Protein AF-A0A2S6THC5-F1 (afdb_monomer_lite)

Foldseek 3Di:
DDDDPQPPVDQLVLVQLQVVLLVCLVPAAFQAAEEEEDAPDPCPSVVSSVCSQPVPPDPPGRGHHYDYDYVVPVPDQPLRVCVVSVHQKYKHQADDPSVCVSQVHDDDGQWIFMWGQDPNHTDTDDIGGRPDDSDSPDRDD

Radius of gyration: 15.8 Å; chains: 1; bounding box: 42×24×51 Å

pLDDT: mean 84.53, std 12.92, range [46.91, 97.94]

Sequence (141 aa):
AAAPDLRFDLRPQKEHLRMVGKDLAAMLPPGARLGIIDPKGNGLAALMVRYELTKDSTPGKAPSVPASYDFADRDKSLKDFMAGMGASHAWVFQTSKKVRQALGVDLPGRASHLLEKKDGAWKLLESWPYGGWEDPYRLPD

Structure (mmCIF, N/CA/C/O backbone):
data_AF-A0A2S6THC5-F1
#
_entry.id   AF-A0A2S6THC5-F1
#
loop_
_atom_site.group_PDB
_atom_site.id
_atom_site.type_symbol
_atom_site.label_atom_id
_atom_site.label_alt_id
_atom_site.label_comp_id
_atom_site.label_asym_id
_atom_site.label_entity_id
_atom_site.label_seq_id
_atom_site.pdbx_PDB_ins_code
_atom_site.Cartn_x
_atom_site.Cartn_y
_atom_site.Cartn_z
_atom_site.occupancy
_atom_site.B_iso_or_equiv
_atom_site.auth_seq_id
_atom_site.auth_comp_id
_atom_site.auth_asym_id
_atom_site.auth_atom_id
_atom_site.pdbx_PDB_model_num
ATOM 1 N N . ALA A 1 1 ? 20.899 -10.660 -36.756 1.00 47.38 1 ALA A N 1
ATOM 2 C CA . ALA A 1 1 ? 19.705 -10.827 -35.906 1.00 47.38 1 ALA A CA 1
ATOM 3 C C . ALA A 1 1 ? 19.137 -9.440 -35.648 1.00 47.38 1 ALA A C 1
ATOM 5 O O . ALA A 1 1 ? 19.910 -8.573 -35.261 1.00 47.38 1 ALA A O 1
ATOM 6 N N . ALA A 1 2 ? 17.861 -9.197 -35.955 1.00 46.91 2 ALA A N 1
ATOM 7 C CA . ALA A 1 2 ? 17.214 -7.938 -35.597 1.00 46.91 2 ALA A CA 1
ATOM 8 C C . ALA A 1 2 ? 17.096 -7.882 -34.067 1.00 46.91 2 ALA A C 1
ATOM 10 O O . ALA A 1 2 ? 16.668 -8.863 -33.458 1.00 46.91 2 ALA A O 1
ATOM 11 N N . ALA A 1 3 ? 17.539 -6.783 -33.455 1.00 51.22 3 ALA A N 1
ATOM 12 C CA . ALA A 1 3 ? 17.302 -6.530 -32.039 1.00 51.22 3 ALA A CA 1
ATOM 13 C C . ALA A 1 3 ? 15.785 -6.591 -31.774 1.00 51.22 3 ALA A C 1
ATOM 15 O O . ALA A 1 3 ? 15.025 -6.128 -32.629 1.00 51.22 3 ALA A O 1
ATOM 16 N N . PRO A 1 4 ? 15.318 -7.176 -30.655 1.00 56.47 4 PRO A N 1
ATOM 17 C CA . PRO A 1 4 ? 13.912 -7.068 -30.297 1.00 56.47 4 PRO A CA 1
ATOM 18 C C . PRO A 1 4 ? 13.573 -5.579 -30.195 1.00 56.47 4 PRO A C 1
ATOM 20 O O . PRO A 1 4 ? 14.242 -4.832 -29.484 1.00 56.47 4 PRO A O 1
ATOM 23 N N . ASP A 1 5 ? 12.589 -5.162 -30.987 1.00 55.91 5 ASP A N 1
ATOM 24 C CA . ASP A 1 5 ? 12.171 -3.774 -31.147 1.00 55.91 5 ASP A CA 1
ATOM 25 C C . ASP A 1 5 ? 11.875 -3.172 -29.764 1.00 55.91 5 ASP A C 1
ATOM 27 O O . ASP A 1 5 ? 11.052 -3.705 -29.009 1.00 55.91 5 ASP A O 1
ATOM 31 N N . LEU A 1 6 ? 12.600 -2.114 -29.387 1.00 54.88 6 LEU A N 1
ATOM 32 C CA . LEU A 1 6 ? 12.452 -1.466 -28.087 1.00 54.88 6 LEU A CA 1
ATOM 33 C C . LEU A 1 6 ? 11.069 -0.792 -28.063 1.00 54.88 6 LEU A C 1
ATOM 35 O O . LEU A 1 6 ? 10.880 0.328 -28.533 1.00 54.88 6 LEU A O 1
ATOM 39 N N . ARG A 1 7 ? 10.065 -1.505 -27.546 1.00 61.44 7 ARG A N 1
ATOM 40 C CA . ARG A 1 7 ? 8.682 -1.037 -27.371 1.00 61.44 7 ARG A CA 1
ATOM 41 C C . ARG A 1 7 ? 8.623 0.030 -26.274 1.00 61.44 7 ARG A C 1
ATOM 43 O O . ARG A 1 7 ? 8.166 -0.229 -25.162 1.00 61.44 7 ARG A O 1
ATOM 50 N N . PHE A 1 8 ? 9.101 1.241 -26.563 1.00 53.94 8 PHE A N 1
ATOM 51 C CA . PHE A 1 8 ? 9.012 2.379 -25.642 1.00 53.94 8 PHE A CA 1
ATOM 52 C C . PHE A 1 8 ? 7.556 2.715 -25.283 1.00 53.94 8 PHE A C 1
ATOM 54 O O . PHE A 1 8 ? 7.308 3.350 -24.263 1.00 53.94 8 PHE A O 1
ATOM 61 N N . ASP A 1 9 ? 6.582 2.312 -26.100 1.00 58.69 9 ASP A N 1
ATOM 62 C CA . ASP A 1 9 ? 5.149 2.487 -25.861 1.00 58.69 9 ASP A CA 1
ATOM 63 C C . ASP A 1 9 ? 4.631 1.636 -24.693 1.00 58.69 9 ASP A C 1
ATOM 65 O O . ASP A 1 9 ? 3.760 2.091 -23.946 1.00 58.69 9 ASP A O 1
ATOM 69 N N . LEU A 1 10 ? 5.199 0.444 -24.480 1.00 66.19 10 LEU A N 1
ATOM 70 C CA . LEU A 1 10 ? 4.825 -0.405 -23.359 1.00 66.19 10 LEU A CA 1
ATOM 71 C C . LEU A 1 10 ? 5.376 0.184 -22.068 1.00 66.19 10 LEU A C 1
ATOM 73 O O . LEU A 1 10 ? 6.583 0.277 -21.837 1.00 66.19 10 LEU A O 1
ATOM 77 N N . ARG A 1 11 ? 4.463 0.554 -21.173 1.00 80.25 11 ARG A N 1
ATOM 78 C CA . ARG A 1 11 ? 4.790 0.910 -19.794 1.00 80.25 11 ARG A CA 1
ATOM 79 C C . ARG A 1 11 ? 4.111 -0.103 -18.872 1.00 80.25 11 ARG A C 1
ATOM 81 O O . ARG A 1 11 ? 3.090 0.252 -18.278 1.00 80.25 11 ARG A O 1
ATOM 88 N N . PRO A 1 12 ? 4.682 -1.319 -18.702 1.00 86.62 12 PRO A N 1
ATOM 89 C CA . PRO A 1 12 ? 4.115 -2.366 -17.848 1.00 86.62 12 PRO A CA 1
ATOM 90 C C . PRO A 1 12 ? 3.770 -1.852 -16.451 1.00 86.62 12 PRO A C 1
ATOM 92 O O . PRO A 1 12 ? 2.742 -2.204 -15.886 1.00 86.62 12 PRO A O 1
ATOM 95 N N . GLN A 1 13 ? 4.587 -0.936 -15.920 1.00 89.44 13 GLN A N 1
ATOM 96 C CA . GLN A 1 13 ? 4.310 -0.244 -14.667 1.00 89.44 13 GLN A CA 1
ATOM 97 C C . GLN A 1 13 ? 2.959 0.481 -14.692 1.00 89.44 13 GLN A C 1
ATOM 99 O O . GLN A 1 13 ? 2.147 0.285 -13.798 1.00 89.44 13 GLN A O 1
ATOM 104 N N . LYS A 1 14 ? 2.697 1.331 -15.690 1.00 90.19 14 LYS A N 1
ATOM 105 C CA . LYS A 1 14 ? 1.458 2.124 -15.744 1.00 90.19 14 LYS A CA 1
ATOM 106 C C . LYS A 1 14 ? 0.233 1.233 -15.911 1.00 90.19 14 LYS A C 1
ATOM 108 O O . LYS A 1 14 ? -0.790 1.502 -15.288 1.00 90.19 14 LYS A O 1
ATOM 113 N N . GLU A 1 15 ? 0.347 0.186 -16.723 1.00 91.31 15 GLU A N 1
ATOM 114 C CA . GLU A 1 15 ? -0.707 -0.816 -16.904 1.00 91.31 15 GLU A CA 1
ATOM 115 C C . GLU A 1 15 ? -1.010 -1.535 -15.587 1.00 91.31 15 GLU A C 1
ATOM 117 O O . GLU A 1 15 ? -2.168 -1.586 -15.170 1.00 91.31 15 GLU A O 1
ATOM 122 N N . HIS A 1 16 ? 0.033 -1.978 -14.880 1.00 94.19 16 HIS A N 1
ATOM 123 C CA . HIS A 1 16 ? -0.082 -2.611 -13.567 1.00 94.19 16 HIS A CA 1
ATOM 124 C C . HIS A 1 16 ? -0.738 -1.690 -12.542 1.00 94.19 16 HIS A C 1
ATOM 126 O O . HIS A 1 16 ? -1.707 -2.071 -11.898 1.00 94.19 16 HIS A O 1
ATOM 132 N N . LEU A 1 17 ? -0.259 -0.448 -12.424 1.00 94.19 17 LEU A N 1
ATOM 133 C CA . LEU A 1 17 ? -0.807 0.545 -11.495 1.00 94.19 17 LEU A CA 1
ATOM 134 C C . LEU A 1 17 ? -2.285 0.840 -11.770 1.00 94.19 17 LEU A C 1
ATOM 136 O O . LEU A 1 17 ? -3.059 1.028 -10.835 1.00 94.19 17 LEU A O 1
ATOM 140 N N . ARG A 1 18 ? -2.683 0.877 -13.046 1.00 93.62 18 ARG A N 1
ATOM 141 C CA . ARG A 1 18 ? -4.067 1.141 -13.451 1.00 93.62 18 ARG A CA 1
ATOM 142 C C . ARG A 1 18 ? -4.983 -0.047 -13.169 1.00 93.62 18 ARG A C 1
ATOM 144 O O . ARG A 1 18 ? -6.113 0.156 -12.741 1.00 93.62 18 ARG A O 1
ATOM 151 N N . MET A 1 19 ? -4.506 -1.266 -13.412 1.00 95.50 19 MET A N 1
ATOM 152 C CA . MET A 1 19 ? -5.226 -2.496 -13.079 1.00 95.50 19 MET A CA 1
ATOM 153 C C . MET A 1 19 ? -5.405 -2.619 -11.561 1.00 95.50 19 MET A C 1
ATOM 155 O O . MET A 1 19 ? -6.535 -2.636 -11.083 1.00 95.50 19 MET A O 1
ATOM 159 N N . VAL A 1 20 ? -4.313 -2.538 -10.800 1.00 96.44 20 VAL A N 1
ATOM 160 C CA . VAL A 1 20 ? -4.346 -2.632 -9.336 1.00 96.44 20 VAL A CA 1
ATOM 161 C C . VAL A 1 20 ? -5.168 -1.507 -8.712 1.00 96.44 20 VAL A C 1
ATOM 163 O O . VAL A 1 20 ? -5.933 -1.751 -7.789 1.00 96.44 20 VAL A O 1
ATOM 166 N N . GLY A 1 21 ? -5.064 -0.271 -9.208 1.00 94.88 21 GLY A N 1
ATOM 167 C CA . GL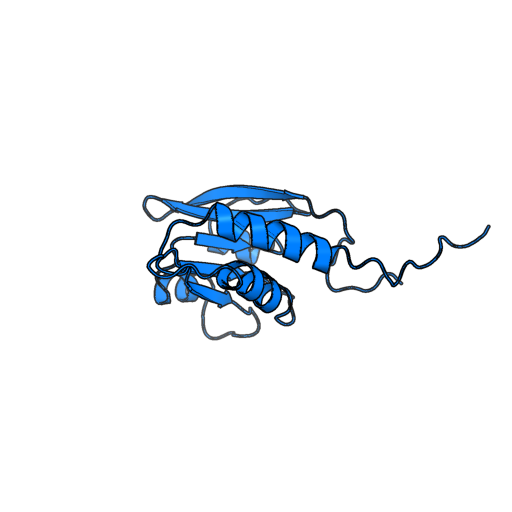Y A 1 21 ? -5.847 0.851 -8.687 1.00 94.88 21 GLY A CA 1
ATOM 168 C C . GLY A 1 21 ? -7.362 0.628 -8.778 1.00 94.88 21 GLY A C 1
ATOM 169 O O . GLY A 1 21 ? -8.082 0.973 -7.840 1.00 94.88 21 GLY A O 1
ATOM 170 N N . LYS A 1 22 ? -7.843 0.006 -9.864 1.00 94.00 22 LYS A N 1
ATOM 171 C CA . LYS A 1 22 ? -9.259 -0.371 -10.014 1.00 94.00 22 LYS A CA 1
ATOM 172 C C . LYS A 1 22 ? -9.664 -1.450 -9.016 1.00 94.00 22 LYS A C 1
ATOM 174 O O . LYS A 1 22 ? -10.703 -1.313 -8.374 1.00 94.00 22 LYS A O 1
ATOM 179 N N . ASP A 1 23 ? -8.835 -2.478 -8.861 1.00 95.81 23 ASP A N 1
ATOM 180 C CA . ASP A 1 23 ? -9.110 -3.568 -7.926 1.00 95.81 23 ASP A CA 1
ATOM 181 C C . ASP A 1 23 ? -9.130 -3.050 -6.483 1.00 95.81 23 ASP A C 1
ATOM 183 O O . ASP A 1 23 ? -10.065 -3.328 -5.736 1.00 95.81 23 ASP A O 1
ATOM 187 N N . LEU A 1 24 ? -8.181 -2.184 -6.109 1.00 95.25 24 LEU A N 1
ATOM 188 C CA . LEU A 1 24 ? -8.173 -1.509 -4.809 1.00 95.25 24 LEU A CA 1
ATOM 189 C C . LEU A 1 24 ? -9.474 -0.729 -4.562 1.00 95.25 24 LEU A C 1
ATOM 191 O O . LEU A 1 24 ? -10.037 -0.824 -3.473 1.00 95.25 24 LEU A O 1
ATOM 195 N N . ALA A 1 25 ? -9.978 0.011 -5.553 1.00 91.56 25 ALA A N 1
ATOM 196 C CA . ALA A 1 25 ? -11.230 0.761 -5.424 1.00 91.56 25 ALA A CA 1
ATOM 197 C C . ALA A 1 25 ? -12.456 -0.148 -5.213 1.00 91.56 25 ALA A C 1
ATOM 199 O O . ALA A 1 25 ? -13.403 0.239 -4.520 1.00 91.56 25 ALA A O 1
ATOM 200 N N . ALA A 1 26 ? -12.436 -1.352 -5.791 1.00 91.38 26 ALA A N 1
ATOM 201 C CA . ALA A 1 26 ? -13.490 -2.348 -5.633 1.00 91.38 26 ALA A CA 1
ATOM 202 C C . ALA A 1 26 ? -13.399 -3.108 -4.297 1.00 91.38 26 ALA A C 1
ATOM 204 O O . ALA A 1 26 ? -14.429 -3.434 -3.708 1.00 91.38 26 ALA A O 1
ATOM 205 N N . MET A 1 27 ? -12.184 -3.378 -3.814 1.00 93.31 27 MET A N 1
ATOM 206 C CA . MET A 1 27 ? -11.933 -4.209 -2.632 1.00 93.31 27 MET A CA 1
ATOM 207 C C . MET A 1 27 ? -11.956 -3.431 -1.314 1.00 93.31 27 MET A C 1
ATOM 209 O O . MET A 1 27 ? -12.308 -3.993 -0.278 1.00 93.31 27 MET A O 1
ATOM 213 N N . LEU A 1 28 ? -11.547 -2.158 -1.316 1.00 92.88 28 LEU A N 1
ATOM 214 C CA . LEU A 1 28 ? -11.429 -1.392 -0.078 1.00 92.88 28 LEU A CA 1
ATOM 215 C C . LEU A 1 28 ? -12.810 -1.028 0.490 1.00 92.88 28 LEU A C 1
ATOM 217 O O . LEU A 1 28 ? -13.649 -0.458 -0.220 1.00 92.88 28 LEU A O 1
ATOM 221 N N . PRO A 1 29 ? -13.052 -1.279 1.790 1.00 90.75 29 PRO A N 1
ATOM 222 C CA . PRO A 1 29 ? -14.291 -0.856 2.416 1.00 90.75 29 PRO A CA 1
ATOM 223 C C . PRO A 1 29 ? -14.371 0.682 2.491 1.00 90.75 29 PRO A C 1
ATOM 225 O O . PRO A 1 29 ? -13.339 1.367 2.525 1.00 90.75 29 PRO A O 1
ATOM 228 N N . PRO A 1 30 ? -15.589 1.258 2.549 1.00 85.75 30 PRO A N 1
ATOM 229 C CA . PRO A 1 30 ? -15.768 2.689 2.776 1.00 85.75 30 PRO A CA 1
ATOM 230 C C . PRO A 1 30 ? -14.990 3.169 4.008 1.00 85.75 30 PRO A C 1
ATOM 232 O O . PRO A 1 30 ? -14.997 2.518 5.051 1.00 85.75 30 PRO A O 1
ATOM 235 N N . GLY A 1 31 ? -14.307 4.308 3.887 1.00 87.12 31 GLY A N 1
ATOM 236 C CA . GLY A 1 31 ? -13.496 4.878 4.968 1.00 87.12 31 GLY A CA 1
ATOM 237 C C . GLY A 1 31 ? -12.171 4.157 5.253 1.00 87.12 31 GLY A C 1
ATOM 238 O O . GLY A 1 31 ? -11.463 4.552 6.183 1.00 87.12 31 GLY A O 1
ATOM 239 N N . ALA A 1 32 ? -11.794 3.140 4.466 1.00 92.00 32 ALA A N 1
ATOM 240 C CA . ALA A 1 32 ? -10.489 2.496 4.594 1.00 92.00 32 ALA A CA 1
ATOM 241 C C . ALA A 1 32 ? -9.351 3.522 4.500 1.00 92.00 32 ALA A C 1
ATOM 243 O O . ALA A 1 32 ? -9.280 4.330 3.574 1.00 92.00 32 ALA A O 1
ATOM 244 N N . ARG A 1 33 ? -8.414 3.458 5.444 1.00 93.50 33 ARG A N 1
ATOM 245 C CA . ARG A 1 33 ? -7.172 4.236 5.408 1.00 93.50 33 ARG A CA 1
ATOM 246 C C . ARG A 1 33 ? -6.076 3.376 4.804 1.00 93.50 33 ARG A C 1
ATOM 248 O O . ARG A 1 33 ? -5.695 2.374 5.420 1.00 93.50 33 ARG A O 1
ATOM 255 N N . LEU A 1 34 ? -5.629 3.753 3.608 1.00 95.62 34 LEU A N 1
ATOM 256 C CA . LEU A 1 34 ? -4.686 2.996 2.789 1.00 95.62 34 LEU A CA 1
ATOM 257 C C . LEU A 1 34 ? -3.296 3.634 2.845 1.00 95.62 34 LEU A C 1
ATOM 259 O O . LEU A 1 34 ? -3.104 4.752 2.368 1.00 95.62 34 LEU A O 1
ATOM 263 N N . GLY A 1 35 ? -2.317 2.903 3.373 1.00 94.88 35 GLY A N 1
ATOM 264 C CA . GLY A 1 35 ? -0.905 3.242 3.219 1.00 94.88 35 GLY A CA 1
ATOM 265 C C . GLY A 1 35 ? -0.369 2.733 1.881 1.00 94.88 35 GLY A C 1
ATOM 266 O O . GLY A 1 35 ? -0.348 1.529 1.652 1.00 94.88 35 GLY A O 1
ATOM 267 N N . ILE A 1 36 ? 0.067 3.631 1.003 1.00 94.12 36 ILE A N 1
ATOM 268 C CA . ILE A 1 36 ? 0.741 3.312 -0.260 1.00 94.12 36 ILE A CA 1
ATOM 269 C C . ILE A 1 36 ? 2.245 3.266 0.009 1.00 94.12 36 ILE A C 1
ATOM 271 O O . ILE A 1 36 ? 2.831 4.275 0.401 1.00 94.12 36 ILE A O 1
ATOM 275 N N . ILE A 1 37 ? 2.859 2.103 -0.192 1.00 92.75 37 ILE A N 1
ATOM 276 C CA . ILE A 1 37 ? 4.256 1.830 0.149 1.00 92.75 37 ILE A CA 1
ATOM 277 C C . ILE A 1 37 ? 5.024 1.538 -1.137 1.00 92.75 37 ILE A C 1
ATOM 279 O O . ILE A 1 37 ? 4.889 0.471 -1.741 1.00 92.75 37 ILE A O 1
ATOM 283 N N . ASP A 1 38 ? 5.848 2.500 -1.536 1.00 89.62 38 ASP A N 1
ATOM 284 C CA . ASP A 1 38 ? 6.597 2.482 -2.790 1.00 89.62 38 ASP A CA 1
ATOM 285 C C . ASP A 1 38 ? 8.012 3.045 -2.562 1.00 89.62 38 ASP A C 1
ATOM 287 O O . ASP A 1 38 ? 8.289 4.207 -2.852 1.00 89.62 38 ASP A O 1
ATOM 291 N N . PRO A 1 39 ? 8.914 2.243 -1.964 1.00 79.31 39 PRO A N 1
ATOM 292 C CA . PRO A 1 39 ? 10.160 2.740 -1.381 1.00 79.31 39 PRO A CA 1
ATOM 293 C C . PRO A 1 39 ? 11.156 3.352 -2.359 1.00 79.31 39 PRO A C 1
ATOM 295 O O . PRO A 1 39 ? 12.007 4.131 -1.943 1.00 79.31 39 PRO A O 1
ATOM 298 N N . LYS A 1 40 ? 11.119 2.920 -3.621 1.00 81.56 40 LYS A N 1
ATOM 299 C CA . LYS A 1 40 ? 12.015 3.409 -4.676 1.00 81.56 40 LYS A CA 1
ATOM 300 C C . LYS A 1 40 ? 11.289 4.333 -5.651 1.00 81.56 40 LYS A C 1
ATOM 302 O O . LYS A 1 40 ? 11.865 4.719 -6.665 1.00 81.56 40 LYS A O 1
ATOM 307 N N . GLY A 1 41 ? 10.018 4.620 -5.385 1.00 79.75 41 GLY A N 1
ATOM 308 C CA . GLY A 1 41 ? 9.177 5.369 -6.292 1.00 79.75 41 GLY A CA 1
ATOM 309 C C . GLY A 1 41 ? 9.431 6.860 -6.267 1.00 79.75 41 GLY A C 1
ATOM 310 O O . GLY A 1 41 ? 9.936 7.431 -5.310 1.00 79.75 41 GLY A O 1
ATOM 311 N N . ASN A 1 42 ? 9.011 7.501 -7.349 1.00 81.12 42 ASN A N 1
ATOM 312 C CA . ASN A 1 42 ? 9.028 8.951 -7.529 1.00 81.12 42 ASN A CA 1
ATOM 313 C C . ASN A 1 42 ? 7.624 9.570 -7.362 1.00 81.12 42 ASN A C 1
ATOM 315 O O . ASN A 1 42 ? 7.348 10.647 -7.883 1.00 81.12 42 ASN A O 1
ATOM 319 N N . GLY A 1 43 ? 6.708 8.856 -6.698 1.00 84.50 43 GLY A N 1
ATOM 320 C CA . GLY A 1 43 ? 5.320 9.278 -6.488 1.00 84.50 43 GLY A CA 1
ATOM 321 C C . GLY A 1 43 ? 4.329 8.860 -7.582 1.00 84.50 43 GLY A C 1
ATOM 322 O O . GLY A 1 43 ? 3.122 9.013 -7.383 1.00 84.50 43 GLY A O 1
ATOM 323 N N . LEU A 1 44 ? 4.777 8.274 -8.702 1.00 88.56 44 LEU A N 1
ATOM 324 C CA . LEU A 1 44 ? 3.877 7.832 -9.778 1.00 88.56 44 LEU A CA 1
ATOM 325 C C . LEU A 1 44 ? 2.846 6.792 -9.305 1.00 88.56 44 LEU A C 1
ATOM 327 O O . LEU A 1 44 ? 1.668 6.906 -9.647 1.00 88.56 44 LEU A O 1
ATOM 331 N N . ALA A 1 45 ? 3.260 5.803 -8.506 1.00 90.31 45 ALA A N 1
ATOM 332 C CA . ALA A 1 45 ? 2.348 4.782 -7.988 1.00 90.31 45 ALA A CA 1
ATOM 333 C C . ALA A 1 45 ? 1.250 5.401 -7.115 1.00 90.31 45 ALA A C 1
ATOM 335 O O . ALA A 1 45 ? 0.067 5.106 -7.284 1.00 90.31 45 ALA A O 1
ATOM 336 N N . ALA A 1 46 ? 1.640 6.326 -6.234 1.00 90.88 46 ALA A N 1
ATOM 337 C CA . ALA A 1 46 ? 0.717 7.074 -5.398 1.00 90.88 46 ALA A CA 1
ATOM 338 C C . ALA A 1 46 ? -0.283 7.894 -6.220 1.00 90.88 46 ALA A C 1
ATOM 340 O O . ALA A 1 46 ? -1.474 7.855 -5.926 1.00 90.88 46 ALA A O 1
ATOM 341 N N . LEU A 1 47 ? 0.183 8.609 -7.248 1.00 91.06 47 LEU A N 1
ATOM 342 C CA . LEU A 1 47 ? -0.670 9.412 -8.125 1.00 91.06 47 LEU A CA 1
ATOM 343 C C . LEU A 1 47 ? -1.713 8.546 -8.847 1.00 91.06 47 LEU A C 1
ATOM 345 O O . LEU A 1 47 ? -2.901 8.861 -8.817 1.00 91.06 47 LEU A O 1
ATOM 349 N N . MET A 1 48 ? -1.273 7.444 -9.459 1.00 92.56 48 MET A N 1
ATOM 350 C CA . MET A 1 48 ? -2.141 6.549 -10.230 1.00 92.56 48 MET A CA 1
ATOM 351 C C . MET A 1 48 ? -3.181 5.856 -9.345 1.00 92.56 48 MET A C 1
ATOM 353 O O . MET A 1 48 ? -4.363 5.855 -9.679 1.00 92.56 48 MET A O 1
ATOM 357 N N . VAL A 1 49 ? -2.770 5.316 -8.193 1.00 91.88 49 VAL A N 1
ATOM 358 C CA . VAL A 1 49 ? -3.705 4.664 -7.266 1.00 91.88 49 VAL A CA 1
ATOM 359 C C . VAL A 1 49 ? -4.690 5.672 -6.684 1.00 91.88 49 VAL A C 1
ATOM 361 O O . VAL A 1 49 ? -5.882 5.391 -6.650 1.00 91.88 49 VAL A O 1
ATOM 364 N N . ARG A 1 50 ? -4.239 6.870 -6.286 1.00 90.38 50 ARG A N 1
ATOM 365 C CA . ARG A 1 50 ? -5.147 7.938 -5.831 1.00 90.38 50 ARG A CA 1
ATOM 366 C C . ARG A 1 50 ? -6.203 8.255 -6.884 1.00 90.38 50 ARG A C 1
ATOM 368 O O . ARG A 1 50 ? -7.376 8.295 -6.540 1.00 90.38 50 ARG A O 1
ATOM 375 N N . TYR A 1 51 ? -5.794 8.430 -8.141 1.00 91.12 51 TYR A N 1
ATOM 376 C CA . TYR A 1 51 ? -6.719 8.701 -9.238 1.00 91.12 51 TYR A CA 1
ATOM 377 C C . TYR A 1 51 ? -7.782 7.604 -9.376 1.00 91.12 51 TYR A C 1
ATOM 379 O O . TYR A 1 51 ? -8.971 7.913 -9.400 1.00 91.12 51 TYR A O 1
ATOM 387 N N . GLU A 1 52 ? -7.379 6.331 -9.411 1.00 92.06 52 GLU A N 1
ATOM 388 C CA . GLU A 1 52 ? -8.322 5.214 -9.555 1.00 92.06 52 GLU A CA 1
ATOM 389 C C . GLU A 1 52 ? -9.265 5.071 -8.348 1.00 92.06 52 GLU A C 1
ATOM 391 O O . GLU A 1 52 ? -10.432 4.734 -8.532 1.00 92.06 52 GLU A O 1
ATOM 396 N N . LEU A 1 53 ? -8.806 5.397 -7.133 1.00 87.75 53 LEU A N 1
ATOM 397 C CA . LEU A 1 53 ? -9.645 5.394 -5.929 1.00 87.75 53 LEU A CA 1
ATOM 398 C C . LEU A 1 53 ? -10.691 6.517 -5.915 1.00 87.75 53 LEU A C 1
ATOM 400 O O . LEU A 1 53 ? -11.737 6.361 -5.288 1.00 87.75 53 LEU A O 1
ATOM 404 N N . THR A 1 54 ? -10.415 7.658 -6.556 1.00 85.62 54 THR A N 1
ATOM 405 C CA . THR A 1 54 ? -11.272 8.854 -6.463 1.00 85.62 54 THR A CA 1
ATOM 406 C C . THR A 1 54 ? -12.058 9.174 -7.729 1.00 85.62 54 THR A C 1
ATOM 408 O O . THR A 1 54 ? -12.990 9.974 -7.666 1.00 85.62 54 THR A O 1
ATOM 411 N N . LYS A 1 55 ? -11.712 8.602 -8.886 1.00 85.00 55 LYS A N 1
ATOM 412 C CA . LYS A 1 55 ? -12.351 8.946 -10.171 1.00 85.00 55 LYS A CA 1
ATOM 413 C C . LYS A 1 55 ? -13.865 8.685 -10.199 1.00 85.00 55 LYS A C 1
ATOM 415 O O . LYS A 1 55 ? -14.582 9.443 -10.838 1.00 85.00 55 LYS A O 1
ATOM 420 N N . ASP A 1 56 ? -14.340 7.688 -9.449 1.00 75.69 56 ASP A N 1
ATOM 421 C CA . ASP A 1 56 ? -15.748 7.262 -9.413 1.00 75.69 56 ASP A CA 1
ATOM 422 C C .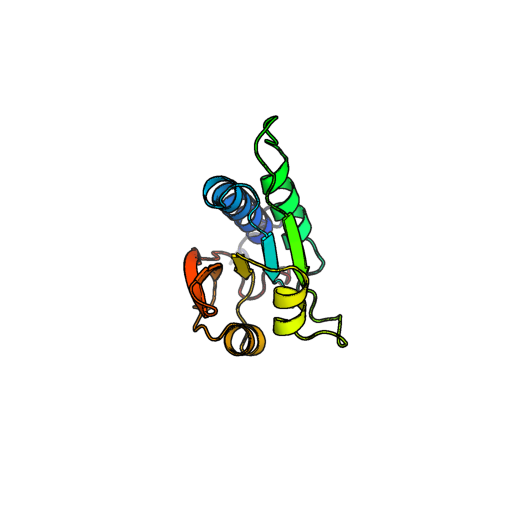 ASP A 1 56 ? -16.423 7.637 -8.078 1.00 75.69 56 ASP A C 1
ATOM 424 O O . ASP A 1 56 ? -17.319 6.940 -7.594 1.00 75.69 56 ASP A O 1
ATOM 428 N N . SER A 1 57 ? -15.965 8.727 -7.443 1.00 66.25 57 SER A N 1
ATOM 429 C CA . SER A 1 57 ? -16.475 9.204 -6.149 1.00 66.25 57 SER A CA 1
ATOM 430 C C . SER A 1 57 ? -17.997 9.371 -6.184 1.00 66.25 57 SER A C 1
ATOM 432 O O . SER A 1 57 ? -18.523 10.353 -6.704 1.00 66.25 57 SER A O 1
ATOM 434 N N . THR A 1 58 ? -18.712 8.393 -5.627 1.00 65.31 58 THR A N 1
ATOM 435 C CA . THR A 1 58 ? -20.175 8.397 -5.561 1.00 65.31 58 THR A CA 1
ATOM 436 C C . THR A 1 58 ? -20.616 9.195 -4.330 1.00 65.31 58 THR A C 1
ATOM 438 O O . THR A 1 58 ? -20.110 8.923 -3.234 1.00 65.31 58 THR A O 1
ATOM 441 N N . PRO A 1 59 ? -21.556 10.151 -4.454 1.00 61.53 59 PRO A N 1
ATOM 442 C CA . PRO A 1 59 ? -22.085 10.883 -3.306 1.00 61.53 59 PRO A CA 1
ATOM 443 C C . PRO A 1 59 ? -22.572 9.927 -2.205 1.00 61.53 59 PRO A C 1
ATOM 445 O O . PRO A 1 59 ? -23.352 9.016 -2.470 1.00 61.53 59 PRO A O 1
ATOM 448 N N . GLY A 1 60 ? -22.096 10.118 -0.970 1.00 60.72 60 GLY A N 1
ATOM 449 C CA . GLY A 1 60 ? -22.511 9.334 0.203 1.00 60.72 60 GLY A CA 1
ATOM 450 C C . GLY A 1 60 ? -21.640 8.121 0.563 1.00 60.72 60 GLY A C 1
ATOM 451 O O . GLY A 1 60 ? -21.800 7.586 1.658 1.00 60.72 60 GLY A O 1
ATOM 452 N N . LYS A 1 61 ? -20.678 7.705 -0.275 1.00 64.19 61 LYS A N 1
ATOM 453 C CA . LYS A 1 61 ? -19.676 6.690 0.107 1.00 64.19 61 LYS A CA 1
ATOM 454 C C . LYS A 1 61 ? -18.455 7.392 0.707 1.00 64.19 61 LYS A C 1
ATOM 456 O O . LYS A 1 61 ? -17.841 8.221 0.043 1.00 64.19 61 LYS A O 1
ATOM 461 N N . ALA A 1 62 ? -18.091 7.071 1.952 1.00 64.12 62 ALA A N 1
ATOM 462 C CA . ALA A 1 62 ? -16.869 7.607 2.556 1.00 64.12 62 ALA A CA 1
ATOM 463 C C . ALA A 1 62 ? -15.652 7.160 1.721 1.00 64.12 62 ALA A C 1
ATOM 465 O O . ALA A 1 62 ? -15.425 5.947 1.609 1.00 64.12 62 ALA A O 1
ATOM 466 N N . PRO A 1 63 ? -14.885 8.089 1.118 1.00 68.88 63 PRO A N 1
ATOM 467 C CA . PRO A 1 63 ? -13.767 7.721 0.265 1.00 68.88 63 PRO A CA 1
ATOM 468 C C . PRO A 1 63 ? -12.682 7.042 1.098 1.00 68.88 63 PRO A C 1
ATOM 470 O O . PRO A 1 63 ? -12.486 7.358 2.276 1.00 68.88 63 PRO A O 1
ATOM 473 N N . SER A 1 64 ? -11.953 6.111 0.485 1.00 77.50 64 SER A N 1
ATOM 474 C CA . SER A 1 64 ? -10.707 5.644 1.082 1.00 77.50 64 SER A CA 1
ATOM 475 C C . SER A 1 64 ? -9.740 6.822 1.211 1.00 77.50 64 SER A C 1
ATOM 477 O O . SER A 1 64 ? -9.695 7.698 0.347 1.00 77.50 64 SER A O 1
ATOM 479 N N . VAL A 1 65 ? -8.956 6.845 2.286 1.00 79.12 65 VAL A N 1
ATOM 480 C CA . VAL A 1 65 ? -7.974 7.902 2.554 1.00 79.12 65 VAL A CA 1
ATOM 481 C C . VAL A 1 65 ? -6.576 7.358 2.253 1.00 79.12 65 VAL A C 1
ATOM 483 O O . VAL A 1 65 ? -6.007 6.655 3.095 1.00 79.12 65 VAL A O 1
ATOM 486 N N . PRO A 1 66 ? -6.018 7.631 1.059 1.00 82.31 66 PRO A N 1
ATOM 487 C CA . PRO A 1 66 ? -4.665 7.222 0.718 1.00 82.31 66 PRO A CA 1
ATOM 488 C C . PRO A 1 66 ? -3.625 8.172 1.324 1.00 82.31 66 PRO A C 1
ATOM 490 O O . PRO A 1 66 ? -3.688 9.395 1.156 1.00 82.31 66 PRO A O 1
ATOM 493 N N . ALA A 1 67 ? -2.604 7.602 1.955 1.00 80.88 67 ALA A N 1
ATOM 494 C CA . ALA A 1 67 ? -1.375 8.292 2.332 1.00 80.88 67 ALA A CA 1
ATOM 495 C C . ALA A 1 67 ? -0.181 7.517 1.779 1.00 80.88 67 ALA A C 1
ATOM 497 O O . ALA A 1 67 ? -0.200 6.292 1.740 1.00 80.88 67 ALA A O 1
ATOM 498 N N . SER A 1 68 ? 0.845 8.226 1.327 1.00 82.56 68 SER A N 1
ATOM 499 C CA . SER A 1 68 ? 2.001 7.615 0.673 1.00 82.56 68 SER A CA 1
ATOM 500 C C . SER A 1 68 ? 3.197 7.683 1.604 1.00 82.56 68 SER A C 1
ATOM 502 O O . SER A 1 68 ? 3.446 8.734 2.188 1.00 82.56 68 SER A O 1
ATOM 504 N N . TYR A 1 69 ? 3.900 6.565 1.753 1.00 78.31 69 TYR A N 1
ATOM 505 C CA . TYR A 1 69 ? 5.139 6.495 2.511 1.00 78.31 69 TYR A CA 1
ATOM 506 C C . TYR A 1 69 ? 6.329 6.508 1.559 1.00 78.31 69 TYR A C 1
ATOM 508 O O . TYR A 1 69 ? 6.444 5.633 0.697 1.00 78.31 69 TYR A O 1
ATOM 516 N N . ASP A 1 70 ? 7.212 7.478 1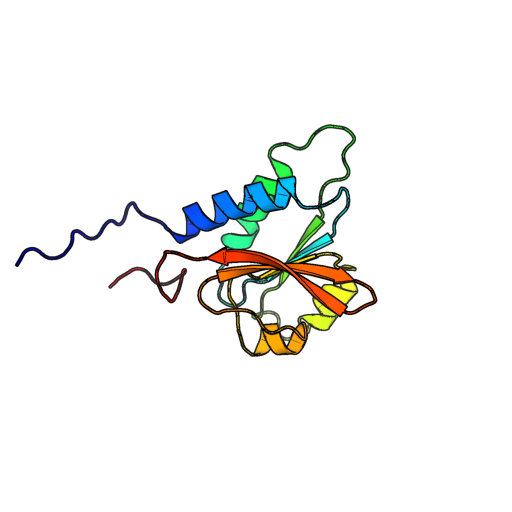.763 1.00 70.50 70 ASP A N 1
ATOM 517 C CA . ASP A 1 70 ? 8.497 7.587 1.086 1.00 70.50 70 ASP A CA 1
ATOM 518 C C . ASP A 1 70 ? 9.615 7.275 2.091 1.00 70.50 70 ASP A C 1
ATOM 520 O O . ASP A 1 70 ? 9.648 7.816 3.194 1.00 70.50 70 ASP A O 1
ATOM 524 N N . PHE A 1 71 ? 10.539 6.393 1.713 1.00 66.50 71 PHE A N 1
ATOM 525 C CA . PHE A 1 71 ? 11.691 6.038 2.543 1.00 66.50 71 PHE A CA 1
ATOM 526 C C . PHE A 1 71 ? 12.794 7.110 2.534 1.00 66.50 71 PHE A C 1
ATOM 528 O O . PHE A 1 71 ? 13.758 6.980 3.296 1.00 66.50 71 PHE A O 1
ATOM 535 N N . ALA A 1 72 ? 12.673 8.145 1.696 1.00 62.88 72 ALA A N 1
ATOM 536 C CA . ALA A 1 72 ? 13.493 9.348 1.767 1.00 62.88 72 ALA A CA 1
ATOM 537 C C . ALA A 1 72 ? 13.229 10.155 3.051 1.00 62.88 72 ALA A C 1
ATOM 539 O O . ALA A 1 72 ? 14.144 10.823 3.537 1.00 62.88 72 ALA A O 1
ATOM 540 N N . ASP A 1 73 ? 12.029 10.043 3.634 1.00 62.12 73 ASP A N 1
ATOM 541 C CA . ASP A 1 73 ? 11.710 10.593 4.952 1.00 62.12 73 ASP A CA 1
ATOM 542 C C . ASP A 1 73 ? 12.353 9.713 6.040 1.00 62.12 73 ASP A C 1
ATOM 544 O O . ASP A 1 73 ? 11.880 8.621 6.376 1.00 62.12 73 ASP A O 1
ATOM 548 N N . ARG A 1 74 ? 13.514 10.158 6.538 1.00 61.44 74 ARG A N 1
ATOM 549 C CA . ARG A 1 74 ? 14.331 9.413 7.511 1.00 61.44 74 ARG A CA 1
ATOM 550 C C . ARG A 1 74 ? 13.835 9.549 8.949 1.00 61.44 74 ARG A C 1
ATOM 552 O O . ARG A 1 74 ? 14.274 8.767 9.792 1.00 61.44 74 ARG A O 1
ATOM 559 N N . ASP A 1 75 ? 12.926 10.483 9.216 1.00 66.44 75 ASP A N 1
ATOM 560 C CA . ASP A 1 75 ? 12.528 10.842 10.578 1.00 66.44 75 ASP A CA 1
ATOM 561 C C . ASP A 1 75 ? 11.403 9.949 11.113 1.00 66.44 75 ASP A C 1
ATOM 563 O O . ASP A 1 75 ? 11.200 9.854 12.324 1.00 66.44 75 ASP A O 1
ATOM 567 N N . LYS A 1 76 ? 10.675 9.253 10.228 1.00 76.75 76 LYS A N 1
ATOM 568 C CA . LYS A 1 76 ? 9.561 8.373 10.605 1.00 76.75 76 LYS A CA 1
ATOM 569 C C . LYS A 1 76 ? 9.741 6.968 10.061 1.00 76.75 76 LYS A C 1
ATOM 571 O O . LYS A 1 76 ? 9.878 6.746 8.856 1.00 76.75 76 LYS A O 1
ATOM 576 N N . SER A 1 77 ? 9.670 5.978 10.950 1.00 87.38 77 SER A N 1
ATOM 577 C CA . SER A 1 77 ? 9.628 4.584 10.519 1.00 87.38 77 SER A CA 1
ATOM 578 C C . SER A 1 77 ? 8.314 4.288 9.788 1.00 87.38 77 SER A C 1
ATOM 580 O O . SER A 1 77 ? 7.282 4.907 10.054 1.00 87.38 77 SER A O 1
ATOM 582 N N . LEU A 1 78 ? 8.318 3.288 8.901 1.00 88.62 78 LEU A N 1
ATOM 583 C CA . LEU A 1 78 ? 7.092 2.817 8.249 1.00 88.62 78 LEU A CA 1
ATOM 584 C C . LEU A 1 78 ? 6.024 2.424 9.286 1.00 88.62 78 LEU A C 1
ATOM 586 O O . LEU A 1 78 ? 4.841 2.681 9.085 1.00 88.62 78 LEU A O 1
ATOM 590 N N . LYS A 1 79 ? 6.426 1.846 10.425 1.00 89.19 79 LYS A N 1
ATOM 591 C CA . LYS A 1 79 ? 5.498 1.474 11.500 1.00 89.19 79 LYS A CA 1
ATOM 592 C C . LYS A 1 79 ? 4.818 2.706 12.106 1.00 89.19 79 LYS A C 1
ATOM 594 O O . LYS A 1 79 ? 3.599 2.687 12.277 1.00 89.19 79 LYS A O 1
ATOM 599 N N . ASP A 1 80 ? 5.578 3.766 12.373 1.00 89.75 80 ASP A N 1
ATOM 600 C CA . ASP A 1 80 ? 5.055 5.008 12.956 1.00 89.75 80 ASP A CA 1
ATOM 601 C C . ASP A 1 80 ? 4.171 5.762 11.968 1.00 89.75 80 ASP A C 1
ATOM 603 O O . ASP A 1 80 ? 3.114 6.259 12.347 1.00 89.75 80 ASP A O 1
ATOM 607 N N . PHE A 1 81 ? 4.549 5.785 10.687 1.00 89.31 81 PHE A N 1
ATOM 608 C CA . PHE A 1 81 ? 3.707 6.319 9.618 1.00 89.31 81 PHE A CA 1
ATOM 609 C C . PHE A 1 81 ? 2.341 5.619 9.583 1.00 89.31 81 PHE A C 1
ATOM 611 O O . PHE A 1 81 ? 1.300 6.276 9.668 1.00 89.31 81 PHE A O 1
ATOM 618 N N . MET A 1 82 ? 2.336 4.281 9.531 1.00 91.44 82 MET A N 1
ATOM 619 C CA . MET A 1 82 ? 1.101 3.494 9.473 1.00 91.44 82 MET A CA 1
ATOM 620 C C . MET A 1 82 ? 0.257 3.662 10.743 1.00 91.44 82 MET A C 1
ATOM 622 O O . MET A 1 82 ? -0.971 3.718 10.665 1.00 91.44 82 MET A O 1
ATOM 626 N N . ALA A 1 83 ? 0.891 3.757 11.915 1.00 91.25 83 ALA A N 1
ATOM 627 C CA . ALA A 1 83 ? 0.204 4.005 13.179 1.00 91.25 83 ALA A CA 1
ATOM 628 C C . ALA A 1 83 ? -0.398 5.418 13.244 1.00 91.25 83 ALA A C 1
ATOM 630 O O . ALA A 1 83 ? -1.571 5.556 13.581 1.00 91.25 83 ALA A O 1
ATOM 631 N N . GLY A 1 84 ? 0.364 6.447 12.864 1.00 90.50 84 GLY A N 1
ATOM 632 C CA . GLY A 1 84 ? -0.053 7.848 12.920 1.00 90.50 84 GLY A CA 1
ATOM 633 C C . GLY A 1 84 ? -1.250 8.161 12.025 1.00 90.50 84 GLY A C 1
ATOM 634 O O . GLY A 1 84 ? -2.135 8.912 12.423 1.00 90.50 84 GLY A O 1
ATOM 635 N N . MET A 1 85 ? -1.340 7.530 10.850 1.00 90.69 85 MET A N 1
ATOM 636 C CA . MET A 1 85 ? -2.529 7.657 9.998 1.00 90.69 85 MET A CA 1
ATOM 637 C C . MET A 1 85 ? -3.688 6.740 10.429 1.00 90.69 85 MET A C 1
ATOM 639 O O . MET A 1 85 ? -4.797 6.856 9.909 1.00 90.69 85 MET A O 1
ATOM 643 N N . GLY A 1 86 ? -3.462 5.808 11.360 1.00 92.88 86 GLY A N 1
ATOM 644 C CA . GLY A 1 86 ? -4.425 4.763 11.705 1.00 92.88 86 GLY A CA 1
ATOM 645 C C . GLY A 1 86 ? -4.728 3.848 10.517 1.00 92.88 86 GLY A C 1
ATOM 646 O O . GLY A 1 86 ? -5.892 3.610 10.204 1.00 92.88 86 GLY A O 1
ATOM 647 N N . ALA A 1 87 ? -3.691 3.395 9.809 1.00 94.62 87 ALA A N 1
ATOM 648 C CA . ALA A 1 87 ? -3.837 2.595 8.601 1.00 94.62 87 ALA A CA 1
ATOM 649 C C . ALA A 1 87 ? -4.586 1.285 8.881 1.00 94.62 87 ALA A C 1
ATOM 651 O O . ALA A 1 87 ? -4.198 0.495 9.747 1.00 94.62 87 ALA A O 1
ATOM 652 N N . SER A 1 88 ? -5.635 1.058 8.096 1.00 96.25 88 SER A N 1
ATOM 653 C CA . SER A 1 88 ? -6.403 -0.194 8.069 1.00 96.25 88 SER A CA 1
ATOM 654 C C . SER A 1 88 ? -5.891 -1.153 6.995 1.00 96.25 88 SER A C 1
ATOM 656 O O . SER A 1 88 ? -5.992 -2.365 7.144 1.00 96.25 88 SER A O 1
ATOM 658 N N . HIS A 1 89 ? -5.327 -0.594 5.922 1.00 97.44 89 HIS A N 1
ATOM 659 C CA . HIS A 1 89 ? -4.864 -1.320 4.751 1.00 97.44 89 HIS A CA 1
ATOM 660 C C . HIS A 1 89 ? -3.501 -0.786 4.321 1.00 97.44 89 HIS A C 1
ATOM 662 O O . HIS A 1 89 ? -3.191 0.394 4.519 1.00 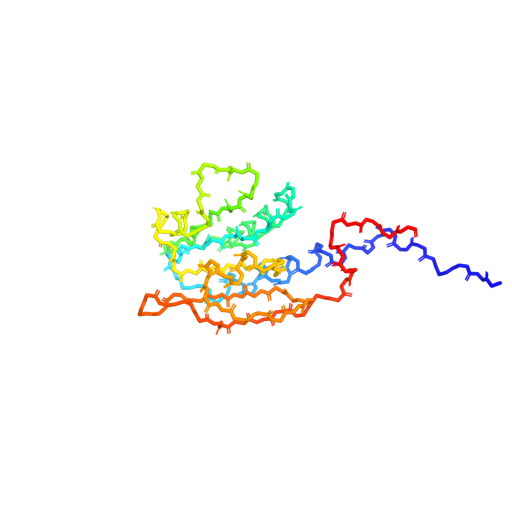97.44 89 HIS A O 1
ATOM 668 N N . ALA A 1 90 ? -2.697 -1.650 3.715 1.00 96.69 90 ALA A N 1
ATOM 669 C CA . ALA A 1 90 ? -1.404 -1.296 3.152 1.00 96.69 90 ALA A CA 1
ATOM 670 C C . ALA A 1 90 ? -1.297 -1.881 1.750 1.00 96.69 90 ALA A C 1
ATOM 672 O O . ALA A 1 90 ? -1.441 -3.087 1.580 1.00 96.69 90 ALA A O 1
ATOM 673 N N . TRP A 1 91 ? -1.019 -1.047 0.758 1.00 97.25 91 TRP A N 1
ATOM 674 C CA . TRP A 1 91 ? -0.656 -1.521 -0.563 1.00 97.25 91 TRP A CA 1
ATOM 675 C C . TRP A 1 91 ? 0.844 -1.345 -0.775 1.00 97.25 91 TRP A C 1
ATOM 677 O O . TRP A 1 91 ? 1.368 -0.233 -0.716 1.00 97.25 91 TRP A O 1
ATOM 687 N N . VAL A 1 92 ? 1.536 -2.459 -0.993 1.00 95.38 92 VAL A N 1
ATOM 688 C CA . VAL A 1 92 ? 2.979 -2.525 -1.214 1.00 95.38 92 VAL A CA 1
ATOM 689 C C . VAL A 1 92 ? 3.229 -2.729 -2.698 1.00 95.38 92 VAL A C 1
ATOM 691 O O . VAL A 1 92 ? 2.928 -3.798 -3.223 1.00 95.38 92 VAL A O 1
ATOM 694 N N . PHE A 1 93 ? 3.790 -1.727 -3.377 1.00 92.75 93 PHE A N 1
ATOM 695 C CA . PHE A 1 93 ? 4.102 -1.850 -4.802 1.00 92.75 93 PHE A CA 1
ATOM 696 C C . PHE A 1 93 ? 5.377 -2.666 -5.047 1.00 92.75 93 PHE A C 1
ATOM 698 O O . PHE A 1 93 ? 5.414 -3.496 -5.950 1.00 92.75 93 PHE A O 1
ATOM 705 N N . GLN A 1 94 ? 6.405 -2.462 -4.217 1.00 86.06 94 GLN A N 1
ATOM 706 C CA . GLN A 1 94 ? 7.663 -3.203 -4.288 1.00 86.06 94 GLN A CA 1
ATOM 707 C C . GLN A 1 94 ? 8.027 -3.798 -2.932 1.00 86.06 94 GLN A C 1
ATOM 709 O O . GLN A 1 94 ? 8.244 -3.085 -1.945 1.00 86.06 94 GLN A O 1
ATOM 714 N N . THR A 1 95 ? 8.166 -5.119 -2.899 1.00 86.12 95 THR A N 1
ATOM 715 C CA . THR A 1 95 ? 8.630 -5.831 -1.712 1.00 86.12 95 THR A CA 1
ATOM 716 C C . THR A 1 95 ? 10.110 -5.541 -1.445 1.00 86.12 95 THR A C 1
ATOM 718 O O . THR A 1 95 ? 10.962 -5.627 -2.327 1.00 86.12 95 THR A O 1
ATOM 721 N N . SER A 1 96 ? 10.449 -5.242 -0.189 1.00 86.00 96 SER A N 1
ATOM 722 C CA . SER A 1 96 ? 11.835 -5.156 0.284 1.00 86.00 96 SER A CA 1
ATOM 723 C C . SER A 1 96 ? 11.986 -5.832 1.645 1.00 86.00 96 SER A C 1
ATOM 725 O O . SER A 1 96 ? 11.003 -6.055 2.355 1.00 86.00 96 SER A O 1
ATOM 727 N N . LYS A 1 97 ? 13.225 -6.145 2.050 1.00 87.88 97 LYS A N 1
ATOM 728 C CA . LYS A 1 97 ? 13.500 -6.689 3.392 1.00 87.88 97 LYS A CA 1
ATOM 729 C C . LYS A 1 97 ? 12.978 -5.757 4.494 1.00 87.88 97 LYS A C 1
ATOM 731 O O . LYS A 1 97 ? 12.352 -6.230 5.434 1.00 87.88 97 LYS A O 1
ATOM 736 N N . LYS A 1 98 ? 13.169 -4.442 4.336 1.00 86.44 98 LYS A N 1
ATOM 737 C CA . LYS A 1 98 ? 12.721 -3.428 5.303 1.00 86.44 98 LYS A CA 1
ATOM 738 C C . LYS A 1 98 ? 11.193 -3.378 5.414 1.00 86.44 98 LYS A C 1
ATOM 740 O O . LYS A 1 98 ? 10.677 -3.296 6.523 1.00 86.44 98 LYS A O 1
ATOM 745 N N . VAL A 1 99 ? 10.473 -3.487 4.293 1.00 89.81 99 VAL A N 1
ATOM 746 C CA . VAL A 1 99 ? 8.998 -3.537 4.290 1.00 89.81 99 VAL A CA 1
ATOM 747 C C . VAL A 1 99 ? 8.490 -4.810 4.970 1.00 89.81 99 VAL A C 1
ATOM 749 O O . VAL A 1 99 ? 7.662 -4.717 5.871 1.00 89.81 99 VAL A O 1
ATOM 752 N N . ARG A 1 100 ? 9.033 -5.982 4.611 1.00 91.88 100 ARG A N 1
ATOM 753 C CA . ARG A 1 100 ? 8.654 -7.267 5.229 1.00 91.88 100 ARG A CA 1
ATOM 754 C C . ARG A 1 100 ? 8.867 -7.268 6.741 1.00 91.88 100 ARG A C 1
ATOM 756 O O . ARG A 1 100 ? 7.977 -7.651 7.490 1.00 91.88 100 ARG A O 1
ATOM 763 N N . GLN A 1 101 ? 10.011 -6.756 7.195 1.00 90.69 101 GLN A N 1
ATOM 764 C CA . GLN A 1 101 ? 10.320 -6.626 8.621 1.00 90.69 101 GLN A CA 1
ATOM 765 C C . GLN A 1 101 ? 9.382 -5.652 9.344 1.00 90.69 101 GLN A C 1
ATOM 767 O O . GLN A 1 101 ? 8.909 -5.963 10.432 1.00 90.69 101 GLN A O 1
ATOM 772 N N . ALA A 1 102 ? 9.093 -4.490 8.753 1.00 89.25 102 ALA A N 1
ATOM 773 C CA . ALA A 1 102 ? 8.236 -3.483 9.377 1.00 89.25 102 ALA A CA 1
ATOM 774 C C . ALA A 1 102 ? 6.768 -3.925 9.488 1.00 89.25 102 ALA A C 1
ATOM 776 O O . ALA A 1 102 ? 6.087 -3.550 10.442 1.00 89.25 102 ALA A O 1
ATOM 777 N N . LEU A 1 103 ? 6.284 -4.702 8.516 1.00 91.69 103 LEU A N 1
ATOM 778 C CA . LEU A 1 103 ? 4.903 -5.183 8.468 1.00 91.69 103 LEU A CA 1
ATOM 779 C C . LEU A 1 103 ? 4.735 -6.583 9.081 1.00 91.69 103 LEU A C 1
ATOM 781 O O . LEU A 1 103 ? 3.608 -6.992 9.334 1.00 91.69 103 LEU A O 1
ATOM 785 N N . GLY A 1 104 ? 5.828 -7.301 9.360 1.00 93.75 104 GLY A N 1
ATOM 786 C CA . GLY A 1 104 ? 5.785 -8.643 9.946 1.00 93.75 104 GLY A CA 1
ATOM 787 C C . GLY A 1 104 ? 5.180 -9.695 9.011 1.00 93.75 104 GLY A C 1
ATOM 788 O O . GLY A 1 104 ? 4.537 -10.626 9.483 1.00 93.75 104 GLY A O 1
ATOM 789 N N . VAL A 1 105 ? 5.356 -9.533 7.698 1.00 92.81 105 VAL A N 1
ATOM 790 C CA . VAL A 1 105 ? 4.807 -10.423 6.663 1.00 92.81 105 VAL A CA 1
ATOM 791 C C . VAL A 1 105 ? 5.913 -10.906 5.737 1.00 92.81 105 VAL A C 1
ATOM 793 O O . VAL A 1 105 ? 6.841 -10.153 5.430 1.00 92.81 105 VAL A O 1
ATOM 796 N N . ASP A 1 106 ? 5.796 -12.141 5.254 1.00 92.94 106 ASP A N 1
ATOM 797 C CA . ASP A 1 106 ? 6.564 -12.575 4.093 1.00 92.94 106 ASP A CA 1
ATOM 798 C C . ASP A 1 106 ? 5.740 -12.334 2.831 1.00 92.94 106 ASP A C 1
ATOM 800 O O . ASP A 1 106 ? 4.574 -12.718 2.749 1.00 92.94 106 ASP A O 1
ATOM 804 N N . LEU A 1 107 ? 6.339 -11.631 1.876 1.00 91.25 107 LEU A N 1
ATOM 805 C CA . LEU A 1 107 ? 5.690 -11.210 0.643 1.00 91.25 107 LEU A CA 1
ATOM 806 C C . LEU A 1 107 ? 6.525 -11.715 -0.530 1.00 91.25 107 LEU A C 1
ATOM 808 O O . LEU A 1 107 ? 7.743 -11.485 -0.534 1.00 91.25 107 LEU A O 1
ATOM 812 N N . PRO A 1 108 ? 5.901 -12.378 -1.516 1.00 87.44 108 PRO A N 1
ATOM 813 C CA . PRO A 1 108 ? 6.575 -12.757 -2.745 1.00 87.44 108 PRO A CA 1
ATOM 814 C C . PRO A 1 108 ? 7.299 -11.582 -3.420 1.00 87.44 108 PRO A C 1
ATOM 816 O O . PRO A 1 108 ? 6.920 -10.413 -3.317 1.00 87.44 108 PRO A O 1
ATOM 819 N N . GLY A 1 109 ? 8.387 -11.901 -4.120 1.00 87.38 109 G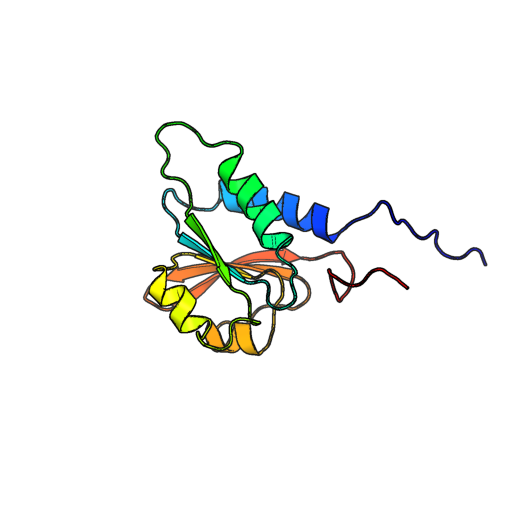LY A N 1
ATOM 820 C CA . GLY A 1 109 ? 8.993 -10.970 -5.070 1.00 87.38 109 GLY A CA 1
ATOM 821 C C . GLY A 1 109 ? 8.148 -10.858 -6.340 1.00 87.38 109 GLY A C 1
ATOM 822 O O . GLY A 1 109 ? 7.268 -11.682 -6.579 1.00 87.38 109 GLY A O 1
ATOM 823 N N . ARG A 1 110 ? 8.449 -9.859 -7.179 1.00 88.75 110 ARG A N 1
ATOM 824 C CA . ARG A 1 110 ? 7.796 -9.655 -8.485 1.00 88.75 110 ARG A CA 1
ATOM 825 C C . ARG A 1 110 ? 6.263 -9.555 -8.435 1.00 88.75 110 ARG A C 1
ATOM 827 O O . ARG A 1 110 ? 5.581 -9.938 -9.382 1.00 88.75 110 ARG A O 1
ATOM 834 N N . ALA A 1 111 ? 5.718 -9.018 -7.353 1.00 93.38 111 ALA A N 1
ATOM 835 C CA . ALA A 1 111 ? 4.298 -8.742 -7.213 1.00 93.38 111 ALA A CA 1
ATOM 836 C C . ALA A 1 111 ? 4.085 -7.486 -6.363 1.00 93.38 111 ALA A C 1
ATOM 838 O O . ALA A 1 111 ? 4.967 -7.086 -5.596 1.00 93.38 111 ALA A O 1
ATOM 839 N N . SER A 1 112 ? 2.914 -6.872 -6.513 1.00 95.94 112 SER A N 1
ATOM 840 C CA . SER A 1 112 ? 2.391 -5.920 -5.537 1.00 95.94 112 SER A CA 1
ATOM 841 C C . SER A 1 112 ? 1.358 -6.607 -4.651 1.00 95.94 112 SER A C 1
ATOM 843 O O . SER A 1 112 ? 0.714 -7.568 -5.068 1.00 95.94 112 SER A O 1
ATOM 845 N N . HIS A 1 113 ? 1.199 -6.122 -3.423 1.00 97.75 113 HIS A N 1
ATOM 846 C CA . HIS A 1 113 ? 0.410 -6.807 -2.400 1.00 97.75 113 HIS A CA 1
ATOM 847 C C . HIS A 1 113 ? -0.515 -5.843 -1.676 1.00 97.75 113 HIS A C 1
ATOM 849 O O . HIS A 1 113 ? -0.089 -4.758 -1.282 1.00 97.75 113 HIS A O 1
ATOM 855 N N . LEU A 1 114 ? -1.759 -6.255 -1.459 1.00 97.94 114 LEU A N 1
ATOM 856 C CA . LEU A 1 114 ? -2.679 -5.592 -0.545 1.00 97.94 114 LEU A CA 1
ATOM 857 C C . LEU A 1 114 ? -2.704 -6.362 0.769 1.00 97.94 114 LEU A C 1
ATOM 859 O O . LEU A 1 114 ? -2.911 -7.574 0.790 1.00 97.94 114 LEU A O 1
ATOM 863 N N . LEU A 1 115 ? -2.517 -5.638 1.864 1.00 97.94 115 LEU A N 1
ATOM 864 C CA . LEU A 1 115 ? -2.611 -6.146 3.220 1.00 97.94 115 LEU A CA 1
ATOM 865 C C . LEU A 1 115 ? -3.761 -5.470 3.953 1.00 97.94 115 LEU A C 1
ATOM 867 O O . LEU A 1 115 ? -4.015 -4.277 3.774 1.00 97.94 115 LEU A O 1
ATOM 871 N N . GLU A 1 116 ? -4.372 -6.221 4.854 1.00 97.56 116 GLU A N 1
ATOM 872 C CA . GLU A 1 116 ? -5.368 -5.743 5.803 1.00 97.56 116 GLU A CA 1
ATOM 873 C C . GLU A 1 116 ? -4.823 -5.895 7.226 1.00 97.56 116 GLU A C 1
ATOM 875 O O . GLU A 1 116 ? -4.142 -6.874 7.550 1.00 97.56 116 GLU A O 1
ATOM 880 N N . LYS A 1 117 ? -5.112 -4.924 8.093 1.00 96.75 117 LYS A N 1
ATOM 881 C CA . LYS A 1 117 ? -4.767 -4.999 9.510 1.00 96.75 117 LYS A CA 1
ATOM 882 C C . LYS A 1 117 ? -5.893 -5.688 10.284 1.00 96.75 117 LYS A C 1
ATOM 884 O O . LYS A 1 117 ? -6.960 -5.106 10.451 1.00 96.75 117 LYS A O 1
ATOM 889 N N . LYS A 1 118 ? -5.641 -6.892 10.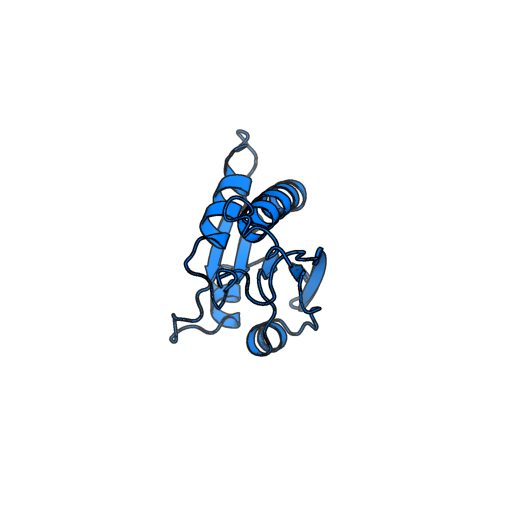809 1.00 94.19 118 LYS A N 1
ATOM 890 C CA . LYS A 1 118 ? -6.560 -7.644 11.686 1.00 94.19 118 LYS A CA 1
ATOM 891 C C . LYS A 1 118 ? -5.898 -7.948 13.017 1.00 94.19 118 LYS A C 1
ATOM 893 O O . LYS A 1 118 ? -4.777 -8.446 13.038 1.00 94.19 118 LYS A O 1
ATOM 898 N N . ASP A 1 119 ? -6.588 -7.641 14.112 1.00 92.31 119 ASP A N 1
ATOM 899 C CA . ASP A 1 119 ? -6.130 -7.934 15.480 1.00 92.31 119 ASP A CA 1
ATOM 900 C C . ASP A 1 119 ? -4.710 -7.406 15.766 1.00 92.31 119 ASP A C 1
ATOM 902 O O . ASP A 1 119 ? -3.896 -8.036 16.434 1.00 92.31 119 ASP A O 1
ATOM 906 N N . GLY A 1 120 ? -4.381 -6.242 15.195 1.00 90.69 120 GLY A N 1
ATOM 907 C CA . GLY A 1 120 ? -3.065 -5.611 15.328 1.00 90.69 120 GLY A CA 1
ATOM 908 C C . GLY A 1 120 ? -1.975 -6.145 14.390 1.00 90.69 120 GLY A C 1
ATOM 909 O O . GLY A 1 120 ? -0.925 -5.509 14.296 1.00 90.69 120 GLY A O 1
ATOM 910 N N . ALA A 1 121 ? -2.225 -7.228 13.652 1.00 94.81 121 ALA A N 1
ATOM 911 C CA . ALA A 1 121 ? -1.292 -7.831 12.704 1.00 94.81 121 ALA A CA 1
ATOM 912 C C . ALA A 1 121 ? -1.675 -7.543 11.245 1.00 94.81 121 ALA A C 1
ATOM 914 O O . ALA A 1 121 ? -2.852 -7.427 10.903 1.00 94.81 121 ALA A O 1
ATOM 915 N N . TRP A 1 122 ? -0.676 -7.449 10.367 1.00 97.12 122 TRP A N 1
ATOM 916 C CA . TRP A 1 122 ? -0.902 -7.358 8.926 1.00 97.12 122 TRP A CA 1
ATOM 917 C C . TRP A 1 122 ? -1.103 -8.752 8.339 1.00 97.12 122 TRP A C 1
ATOM 919 O O . TRP A 1 122 ? -0.326 -9.665 8.614 1.00 97.12 122 TRP A O 1
ATOM 929 N N . LYS A 1 123 ? -2.138 -8.912 7.517 1.00 96.81 123 LYS A N 1
ATOM 930 C CA . LYS A 1 123 ? -2.424 -10.147 6.786 1.00 96.81 123 LYS A CA 1
ATOM 931 C C . LYS A 1 123 ? -2.505 -9.850 5.299 1.00 96.81 123 LYS A C 1
ATOM 933 O O . LYS A 1 123 ? -3.061 -8.827 4.905 1.00 96.81 123 LYS A O 1
ATOM 938 N N . LEU A 1 124 ? -1.944 -10.745 4.491 1.00 96.75 124 LEU A N 1
ATOM 939 C CA . LEU A 1 124 ? -2.063 -10.679 3.041 1.00 96.75 124 LEU A CA 1
ATOM 940 C C . LEU A 1 124 ? -3.524 -10.876 2.640 1.00 96.75 124 LEU A C 1
ATOM 942 O O . LEU A 1 124 ? -4.140 -11.859 3.047 1.00 96.75 124 LEU A O 1
ATOM 946 N N . LEU A 1 125 ? -4.054 -9.928 1.873 1.00 96.81 125 LEU A N 1
ATOM 947 C CA . LEU A 1 125 ? -5.407 -9.973 1.335 1.00 96.81 125 LEU A CA 1
ATOM 948 C C . LEU A 1 125 ? -5.393 -10.336 -0.151 1.00 96.81 125 LEU A C 1
ATOM 950 O O . LEU A 1 125 ? -6.180 -11.177 -0.562 1.00 96.81 125 LEU A O 1
ATOM 954 N N . GLU A 1 126 ? -4.491 -9.736 -0.934 1.00 97.81 126 GLU A N 1
ATOM 955 C CA . GLU A 1 126 ? -4.392 -9.981 -2.380 1.00 97.81 126 GLU A CA 1
ATOM 956 C C . GLU A 1 126 ? -2.971 -9.732 -2.904 1.00 97.81 126 GLU A C 1
ATOM 958 O O . GLU A 1 126 ? -2.199 -8.975 -2.303 1.00 97.81 126 GLU A O 1
ATOM 963 N N . SER A 1 127 ? -2.612 -10.380 -4.016 1.00 97.38 127 SER A N 1
ATOM 964 C CA . SER A 1 127 ? -1.336 -10.208 -4.716 1.00 97.38 127 SER A CA 1
ATOM 965 C C . SER A 1 127 ? -1.513 -10.132 -6.228 1.00 97.38 127 SER A C 1
ATOM 967 O O . SER A 1 127 ? -2.107 -11.012 -6.839 1.00 97.38 127 SER A O 1
ATOM 969 N N . TRP A 1 128 ? -0.868 -9.150 -6.855 1.00 96.94 128 TRP A N 1
ATOM 970 C CA . TRP A 1 128 ? -0.849 -9.005 -8.309 1.00 96.94 128 TRP A CA 1
ATOM 971 C C . TRP A 1 128 ? 0.566 -9.227 -8.842 1.00 96.94 128 TRP A C 1
ATOM 973 O O . TRP A 1 128 ? 1.452 -8.415 -8.548 1.00 96.94 128 TRP A O 1
ATOM 983 N N . PRO A 1 129 ? 0.806 -10.285 -9.637 1.00 94.56 129 PRO A N 1
ATOM 984 C CA . PRO A 1 129 ? 2.083 -10.487 -10.307 1.00 94.56 129 PRO A CA 1
ATOM 985 C C . PRO A 1 129 ? 2.445 -9.295 -11.194 1.00 94.56 129 PRO A C 1
ATOM 987 O O . PRO A 1 129 ? 1.617 -8.800 -11.956 1.00 94.56 129 PRO A O 1
ATOM 990 N N . TYR A 1 130 ? 3.698 -8.854 -11.127 1.00 90.69 130 TYR A N 1
ATOM 991 C CA . TYR A 1 130 ? 4.228 -7.814 -11.996 1.00 90.69 130 TYR A CA 1
ATOM 992 C C . TYR A 1 130 ? 4.945 -8.446 -13.192 1.00 90.69 130 TYR A C 1
ATOM 994 O O . TYR A 1 130 ? 6.017 -9.050 -13.068 1.00 90.69 130 TYR A O 1
ATOM 1002 N N . GLY A 1 131 ? 4.334 -8.304 -14.370 1.00 84.38 131 GLY A N 1
ATOM 1003 C CA . GLY A 1 131 ? 4.843 -8.843 -15.636 1.00 84.38 131 GLY A CA 1
ATOM 1004 C C . GLY A 1 131 ? 5.942 -8.005 -16.298 1.00 84.38 131 GLY A C 1
ATOM 1005 O O . GLY A 1 131 ? 6.445 -8.395 -17.346 1.00 84.38 131 GLY A O 1
ATOM 1006 N N . GLY A 1 132 ? 6.307 -6.857 -15.718 1.00 85.56 132 GLY A N 1
ATOM 1007 C CA . GLY A 1 132 ? 7.343 -5.976 -16.255 1.00 85.56 132 GLY A CA 1
ATOM 1008 C C . GLY A 1 132 ? 8.772 -6.373 -15.868 1.00 85.56 132 GLY A C 1
ATOM 1009 O O . GLY A 1 132 ? 9.056 -7.503 -15.454 1.00 85.56 132 GLY A O 1
ATOM 1010 N N . TRP A 1 133 ? 9.677 -5.401 -16.004 1.00 83.12 133 TRP A N 1
ATOM 1011 C CA . TRP A 1 133 ? 11.093 -5.520 -15.644 1.00 83.12 133 TRP A CA 1
ATOM 1012 C C . TRP A 1 133 ? 11.305 -5.726 -14.136 1.00 83.12 133 TRP A C 1
ATOM 1014 O O . TRP A 1 133 ? 10.438 -5.402 -13.330 1.00 83.12 133 TRP A O 1
ATOM 1024 N N . GLU A 1 134 ? 12.482 -6.229 -13.749 1.00 82.00 134 GLU A N 1
ATOM 1025 C CA . GLU A 1 134 ? 12.852 -6.416 -12.332 1.00 82.00 134 GLU A CA 1
ATOM 1026 C C . GLU A 1 134 ? 12.764 -5.115 -11.523 1.00 82.00 134 GLU A C 1
ATOM 1028 O O . GLU A 1 134 ? 12.272 -5.107 -10.394 1.00 82.00 134 GLU A O 1
ATOM 1033 N N . ASP A 1 135 ? 13.200 -4.000 -12.116 1.00 83.31 135 ASP A N 1
ATOM 1034 C CA . ASP A 1 135 ? 12.964 -2.672 -11.566 1.00 83.31 135 ASP A CA 1
ATOM 1035 C C . ASP A 1 135 ? 11.887 -1.949 -12.396 1.00 83.31 135 ASP A C 1
ATOM 1037 O O . ASP A 1 135 ? 12.153 -1.588 -13.544 1.00 83.31 135 ASP A O 1
ATOM 1041 N N . PRO A 1 136 ? 10.678 -1.706 -11.851 1.00 81.12 136 PRO A N 1
ATOM 1042 C CA . PRO A 1 136 ? 9.616 -0.982 -12.543 1.00 81.12 136 PRO A CA 1
ATOM 1043 C C . PRO A 1 136 ? 9.983 0.465 -12.903 1.00 81.12 136 PRO A C 1
ATOM 1045 O O . PRO A 1 136 ? 9.280 1.056 -13.719 1.00 81.12 136 PRO A O 1
ATOM 1048 N N . TYR A 1 137 ? 11.044 1.035 -12.316 1.00 79.62 137 TYR A N 1
ATOM 1049 C CA . TYR A 1 137 ? 11.505 2.400 -12.593 1.00 79.62 137 TYR A CA 1
ATOM 1050 C C . TYR A 1 137 ? 12.673 2.475 -13.572 1.00 79.62 137 TYR A C 1
ATOM 1052 O O . TYR A 1 137 ? 13.016 3.569 -14.025 1.00 79.62 137 TYR A O 1
ATOM 1060 N N . ARG A 1 138 ? 13.290 1.341 -13.914 1.00 74.94 138 ARG A N 1
ATOM 1061 C CA . ARG A 1 138 ? 14.386 1.310 -14.877 1.00 74.94 138 ARG A CA 1
ATOM 1062 C C . ARG A 1 138 ? 13.814 1.178 -16.287 1.00 74.94 138 ARG A C 1
ATOM 1064 O O . ARG A 1 138 ? 13.006 0.291 -16.549 1.00 74.94 138 ARG A O 1
ATOM 1071 N N . LEU A 1 139 ? 14.224 2.068 -17.192 1.00 62.41 139 LEU A N 1
ATOM 1072 C CA . LEU A 1 139 ? 13.982 1.868 -18.622 1.00 62.41 139 LEU A CA 1
ATOM 1073 C C . LEU A 1 139 ? 14.821 0.668 -19.093 1.00 62.41 139 LEU A C 1
ATOM 1075 O O . LEU A 1 139 ? 15.947 0.527 -18.614 1.00 62.41 139 LEU A O 1
ATOM 1079 N N . PRO A 1 140 ? 14.300 -0.198 -19.978 1.00 57.53 140 PRO A N 1
ATOM 1080 C CA . PRO A 1 140 ? 15.124 -1.231 -20.592 1.00 57.53 140 PRO A CA 1
ATOM 1081 C C . PRO A 1 140 ? 16.301 -0.563 -21.314 1.00 57.53 140 PRO A C 1
ATOM 1083 O O . PRO A 1 140 ? 16.094 0.439 -22.004 1.00 57.53 140 PRO A O 1
ATOM 1086 N N . ASP A 1 141 ? 17.506 -1.090 -21.077 1.00 52.34 141 ASP A N 1
ATOM 1087 C CA . ASP A 1 141 ? 18.729 -0.685 -21.782 1.00 52.34 141 ASP A CA 1
ATOM 1088 C C . ASP A 1 141 ? 18.598 -0.964 -23.295 1.00 52.34 141 ASP A C 1
ATOM 1090 O O . ASP A 1 141 ? 17.968 -1.990 -23.657 1.00 52.34 141 ASP A O 1
#

Secondary structure (DSSP, 8-state):
-PPPP--TT--HHHHHHHHHHHHHHHHSPTT-EEEEE-TT--SHHHHHHHHHHHTT--TTSPPPEEEEE-TT--SS-HHHHHHHTT-SEEEESS--HHHHHHHT----SSEEEEEEEETTEEEEEEEEE--S-SSTTSPP-